Protein AF-A0A6P6D1L1-F1 (afdb_monomer_lite)

Sequence (162 aa):
MAQARCTCLLGTLWPMRNGVGRSWHRGCKSSNLQGIVVVEKTQISEQYFPAIQKFTVLDLGMVLLPVANQMEASCLIIQLVQEQIKEPRKNPFLGRKQTLISEPALLRTVQQIPGVGKVKAPLLLQKFPSIQQLSNASIQELEQVVGQAVAQQIYVFFTQSR

Organism: Pteropus vampyrus (NCBI:txid132908)

Radius of gyration: 27.94 Å; chains: 1; bounding box: 59×31×65 Å

Structure (mmCIF, N/CA/C/O backbone):
data_AF-A0A6P6D1L1-F1
#
_entry.id   AF-A0A6P6D1L1-F1
#
loop_
_atom_site.group_PDB
_atom_site.id
_atom_site.type_symbol
_atom_site.label_atom_id
_atom_site.label_alt_id
_atom_site.label_comp_id
_atom_site.label_asym_id
_atom_site.label_entity_id
_atom_site.label_seq_id
_atom_site.pdbx_PDB_ins_code
_atom_site.Cartn_x
_atom_site.Cartn_y
_atom_site.Cartn_z
_atom_site.occupancy
_atom_site.B_iso_or_equiv
_atom_site.auth_seq_id
_atom_site.auth_comp_id
_atom_site.auth_asym_id
_atom_site.auth_atom_id
_atom_site.pdbx_PDB_model_num
ATOM 1 N N . MET A 1 1 ? 22.203 -19.270 7.625 1.00 32.44 1 MET A N 1
ATOM 2 C CA . MET A 1 1 ? 23.222 -19.040 6.581 1.00 32.44 1 MET A CA 1
ATOM 3 C C . MET A 1 1 ? 22.604 -19.344 5.225 1.00 32.44 1 MET A C 1
ATOM 5 O O . MET A 1 1 ? 22.381 -20.504 4.925 1.00 32.44 1 MET A O 1
ATOM 9 N N . ALA A 1 2 ? 22.270 -18.314 4.449 1.00 24.97 2 ALA A N 1
ATOM 10 C CA . ALA A 1 2 ? 21.979 -18.419 3.019 1.00 24.97 2 ALA A CA 1
ATOM 11 C C . ALA A 1 2 ? 22.258 -17.035 2.423 1.00 24.97 2 ALA A C 1
ATOM 13 O O . ALA A 1 2 ? 21.434 -16.128 2.493 1.00 24.97 2 ALA A O 1
ATOM 14 N N . GLN A 1 3 ? 23.492 -16.840 1.971 1.00 28.80 3 GLN A N 1
ATOM 15 C CA . GLN A 1 3 ? 23.946 -15.595 1.368 1.00 28.80 3 GLN A CA 1
ATOM 16 C C . GLN A 1 3 ? 23.396 -15.572 -0.059 1.00 28.80 3 GLN A C 1
ATOM 18 O O . GLN A 1 3 ? 23.907 -16.272 -0.933 1.00 28.80 3 GLN A O 1
ATOM 23 N N . ALA A 1 4 ? 22.288 -14.854 -0.261 1.00 31.75 4 ALA A N 1
ATOM 24 C CA . ALA A 1 4 ? 21.687 -14.668 -1.575 1.00 31.75 4 ALA A CA 1
ATOM 25 C C . ALA A 1 4 ? 22.739 -14.040 -2.500 1.00 31.75 4 ALA A C 1
ATOM 27 O O . ALA A 1 4 ? 23.190 -12.912 -2.287 1.00 31.75 4 ALA A O 1
ATOM 28 N N . ARG A 1 5 ? 23.196 -14.818 -3.484 1.00 34.22 5 ARG A N 1
ATOM 29 C CA . ARG A 1 5 ? 24.130 -14.353 -4.506 1.00 34.22 5 ARG A CA 1
ATOM 30 C C . ARG A 1 5 ? 23.340 -13.468 -5.468 1.00 34.22 5 ARG A C 1
ATOM 32 O O . ARG A 1 5 ? 22.653 -13.974 -6.347 1.00 34.22 5 ARG A O 1
ATOM 39 N N . CYS A 1 6 ? 23.408 -12.156 -5.271 1.00 38.72 6 CYS A N 1
ATOM 40 C CA . CYS A 1 6 ? 22.919 -11.191 -6.251 1.00 38.72 6 CYS A CA 1
ATOM 41 C C . CYS A 1 6 ? 23.884 -11.204 -7.439 1.00 38.72 6 CYS A C 1
ATOM 43 O O . CYS A 1 6 ? 25.048 -10.830 -7.306 1.00 38.72 6 CYS A O 1
ATOM 45 N N . THR A 1 7 ? 23.426 -11.685 -8.590 1.00 43.03 7 THR A N 1
ATOM 46 C CA . THR A 1 7 ? 24.171 -11.569 -9.846 1.00 43.03 7 THR A CA 1
ATOM 47 C C . THR A 1 7 ? 23.638 -10.347 -10.582 1.00 43.03 7 THR A C 1
ATOM 49 O O . THR A 1 7 ? 22.524 -10.366 -11.102 1.00 43.03 7 THR A O 1
ATOM 52 N N . CYS A 1 8 ? 24.421 -9.268 -10.595 1.00 43.53 8 CYS A N 1
ATOM 53 C CA . CYS A 1 8 ? 24.143 -8.090 -11.410 1.00 43.53 8 CYS A CA 1
ATOM 54 C C . CYS A 1 8 ? 24.470 -8.426 -12.868 1.00 43.53 8 CYS A C 1
ATOM 56 O O . CYS A 1 8 ? 25.628 -8.693 -13.194 1.00 43.53 8 CYS A O 1
ATOM 58 N N . LEU A 1 9 ? 23.469 -8.425 -13.747 1.00 52.28 9 LEU A N 1
ATOM 59 C CA . LEU A 1 9 ? 23.703 -8.530 -15.185 1.00 52.28 9 LEU A CA 1
ATOM 60 C C . LEU A 1 9 ? 23.718 -7.112 -15.757 1.00 52.28 9 LEU A C 1
ATOM 62 O O . LEU A 1 9 ? 22.676 -6.467 -15.877 1.00 52.28 9 LEU A O 1
ATOM 66 N N . LEU A 1 10 ? 24.917 -6.623 -16.088 1.00 44.03 10 LEU A N 1
ATOM 67 C CA . LEU A 1 10 ? 25.086 -5.392 -16.856 1.00 44.03 10 LEU A CA 1
ATOM 68 C C . LEU A 1 10 ? 24.649 -5.672 -18.299 1.00 44.03 10 LEU A C 1
ATOM 70 O O . LEU A 1 10 ? 25.363 -6.327 -19.059 1.00 44.03 10 LEU A O 1
ATOM 74 N N . GLY A 1 11 ? 23.454 -5.219 -18.669 1.00 43.34 11 GLY A N 1
ATOM 75 C CA . GLY A 1 11 ? 22.981 -5.268 -20.044 1.00 43.34 11 GLY A CA 1
ATOM 76 C C . GLY A 1 11 ? 23.246 -3.935 -20.725 1.00 43.34 11 GLY A C 1
ATOM 77 O O . GLY A 1 11 ? 22.418 -3.032 -20.634 1.00 43.34 11 GLY A O 1
ATOM 78 N N . THR A 1 12 ? 24.361 -3.798 -21.446 1.00 37.69 12 THR A N 1
ATOM 79 C CA . THR A 1 12 ? 24.417 -2.778 -22.501 1.00 37.69 12 THR A CA 1
ATOM 80 C C . THR A 1 12 ? 23.341 -3.115 -23.532 1.00 37.69 12 THR A C 1
ATOM 82 O O . THR A 1 12 ? 23.049 -4.286 -23.793 1.00 37.69 12 THR A O 1
ATOM 85 N N . LEU A 1 13 ? 22.689 -2.086 -24.064 1.00 42.34 13 LEU A N 1
ATOM 86 C CA . LEU A 1 13 ? 21.489 -2.143 -24.899 1.00 42.34 13 LEU A CA 1
ATOM 87 C C . LEU A 1 13 ? 21.739 -2.761 -26.297 1.00 42.34 13 LEU A C 1
ATOM 89 O O . LEU A 1 13 ? 21.466 -2.140 -27.319 1.00 42.34 13 LEU A O 1
ATOM 93 N N . TRP A 1 14 ? 22.260 -3.987 -26.365 1.00 35.88 14 TRP A N 1
ATOM 94 C CA . TRP A 1 14 ? 22.515 -4.716 -27.610 1.00 35.88 14 TRP A CA 1
ATOM 95 C C . TRP A 1 14 ? 21.792 -6.073 -27.803 1.00 35.88 14 TRP A C 1
ATOM 97 O O . TRP A 1 14 ? 21.914 -6.639 -28.889 1.00 35.88 14 TRP A O 1
ATOM 107 N N . PRO A 1 15 ? 20.990 -6.659 -26.886 1.00 42.88 15 PRO A N 1
ATOM 108 C CA . PRO A 1 15 ? 20.537 -8.034 -27.120 1.00 42.88 15 PRO A CA 1
ATOM 109 C C . PRO A 1 15 ? 19.252 -8.171 -27.954 1.00 42.88 15 PRO A C 1
ATOM 111 O O . PRO A 1 15 ? 18.927 -9.289 -28.352 1.00 42.88 15 PRO A O 1
ATOM 114 N N . MET A 1 16 ? 18.512 -7.093 -28.252 1.00 41.50 16 MET A N 1
ATOM 115 C CA . MET A 1 16 ? 17.212 -7.225 -28.936 1.00 41.50 16 MET A CA 1
ATOM 116 C C . MET A 1 16 ? 17.270 -7.284 -30.464 1.00 41.50 16 MET A C 1
ATOM 118 O O . MET A 1 16 ? 16.237 -7.520 -31.084 1.00 41.50 16 MET A O 1
ATOM 122 N N . ARG A 1 17 ? 18.447 -7.142 -31.091 1.00 39.75 17 ARG A N 1
ATOM 123 C CA . ARG A 1 17 ? 18.530 -7.232 -32.557 1.00 39.75 17 ARG A CA 1
ATOM 124 C C . ARG A 1 17 ? 18.728 -8.641 -33.103 1.00 39.75 17 ARG A C 1
ATOM 126 O O . ARG A 1 17 ? 18.339 -8.839 -34.237 1.00 39.75 17 ARG A O 1
ATOM 133 N N . ASN A 1 18 ? 19.250 -9.612 -32.340 1.00 37.19 18 ASN A N 1
ATOM 134 C CA . ASN A 1 18 ? 19.444 -10.992 -32.819 1.00 37.19 18 ASN A CA 1
ATOM 135 C C . ASN A 1 18 ? 19.507 -12.023 -31.665 1.00 37.19 18 ASN A C 1
ATOM 137 O O . ASN A 1 18 ? 20.532 -12.165 -31.011 1.00 37.19 18 ASN A O 1
ATOM 141 N N . GLY A 1 19 ? 18.439 -12.797 -31.432 1.00 43.16 19 GLY A N 1
ATOM 142 C CA . GLY A 1 19 ? 18.536 -14.171 -30.896 1.00 43.16 19 GLY A CA 1
ATOM 143 C C . GLY A 1 19 ? 18.956 -14.430 -29.431 1.00 43.16 19 GLY A C 1
ATOM 144 O O . GLY A 1 19 ? 19.147 -15.598 -29.084 1.00 43.16 19 GLY A O 1
ATOM 145 N N . VAL A 1 20 ? 19.069 -13.430 -28.544 1.00 45.19 20 VAL A N 1
ATOM 146 C CA . VAL A 1 20 ? 19.593 -13.618 -27.161 1.00 45.19 20 VAL A CA 1
ATOM 147 C C . VAL A 1 20 ? 18.515 -13.905 -26.097 1.00 45.19 20 VAL A C 1
ATOM 149 O O . VAL A 1 20 ? 18.845 -14.126 -24.934 1.00 45.19 20 VAL A O 1
ATOM 152 N N . GLY A 1 21 ? 17.228 -14.021 -26.449 1.00 45.97 21 GLY A N 1
ATOM 153 C CA . GLY A 1 21 ? 16.165 -14.358 -25.477 1.00 45.97 21 GLY A CA 1
ATOM 154 C C . GLY A 1 21 ? 16.419 -15.657 -24.686 1.00 45.97 21 GLY A C 1
ATOM 155 O O . GLY A 1 21 ? 16.018 -15.790 -23.535 1.00 45.97 21 GLY A O 1
ATOM 156 N N . ARG A 1 22 ? 17.186 -16.600 -25.254 1.00 46.09 22 ARG A N 1
ATOM 157 C CA . ARG A 1 22 ? 17.511 -17.901 -24.636 1.00 46.09 22 ARG A CA 1
ATOM 158 C C . ARG A 1 22 ? 18.620 -17.868 -23.573 1.00 46.09 22 ARG A C 1
ATOM 160 O O . ARG A 1 22 ? 18.771 -18.856 -22.853 1.00 46.09 22 ARG A O 1
ATOM 167 N N . SER A 1 23 ? 19.408 -16.794 -23.480 1.00 48.41 23 SER A N 1
ATOM 168 C CA . SER A 1 23 ? 20.488 -16.681 -22.481 1.00 48.41 23 SER A CA 1
ATOM 169 C C . SER A 1 23 ? 19.937 -16.280 -21.104 1.00 48.41 23 SER A C 1
ATOM 171 O O . SER A 1 23 ? 20.231 -16.919 -20.095 1.00 48.41 23 SER A O 1
ATOM 173 N N . TRP A 1 24 ? 19.016 -15.311 -21.083 1.00 47.78 24 TRP A N 1
ATOM 174 C CA . TRP A 1 24 ? 18.400 -14.769 -19.866 1.00 47.78 24 TRP A CA 1
ATOM 175 C C . TRP A 1 24 ? 17.509 -15.790 -19.147 1.00 47.78 24 TRP A C 1
ATOM 177 O O . TRP A 1 24 ? 17.625 -15.970 -17.937 1.00 47.78 24 TRP A O 1
ATOM 187 N N . HIS A 1 25 ? 16.717 -16.570 -19.893 1.00 47.81 25 HIS A N 1
ATOM 188 C CA . HIS A 1 25 ? 15.904 -17.646 -19.312 1.00 47.81 25 HIS A CA 1
ATOM 189 C C . HIS A 1 25 ? 16.723 -18.735 -18.599 1.00 47.81 25 HIS A C 1
ATOM 191 O O . HIS A 1 25 ? 16.177 -19.432 -17.745 1.00 47.81 25 HIS A O 1
ATOM 197 N N . ARG A 1 26 ? 18.010 -18.910 -18.935 1.00 46.81 26 ARG A N 1
ATOM 198 C CA . ARG A 1 26 ? 18.870 -19.925 -18.306 1.00 46.81 26 ARG A CA 1
ATOM 199 C C . ARG A 1 26 ? 19.483 -19.450 -16.989 1.00 46.81 26 ARG A C 1
ATOM 201 O O . ARG A 1 26 ? 19.559 -20.246 -16.062 1.00 46.81 26 ARG A O 1
ATOM 208 N N . GLY A 1 27 ? 19.857 -18.173 -16.882 1.00 48.81 27 GLY A N 1
ATOM 209 C CA . GLY A 1 27 ? 20.382 -17.594 -15.637 1.00 48.81 27 GLY A CA 1
ATOM 210 C C . GLY A 1 27 ? 19.311 -17.397 -14.558 1.00 48.81 27 GLY A C 1
ATOM 211 O O . GLY A 1 27 ? 19.560 -17.662 -13.385 1.00 48.81 27 GLY A O 1
ATOM 212 N N . CYS A 1 28 ? 18.095 -17.010 -14.958 1.00 46.25 28 CYS A N 1
ATOM 213 C CA . CYS A 1 28 ? 16.991 -16.699 -14.039 1.00 46.25 28 CYS A CA 1
ATOM 214 C C . CYS A 1 28 ? 16.249 -17.927 -13.486 1.00 46.25 28 CYS A C 1
ATOM 216 O O . CYS A 1 28 ? 15.497 -17.801 -12.528 1.00 46.25 28 CYS A O 1
ATOM 218 N N . LYS A 1 29 ? 16.439 -19.119 -14.071 1.00 45.81 29 LYS A N 1
ATOM 219 C CA . LYS A 1 29 ? 15.797 -20.371 -13.618 1.00 45.81 29 LYS A CA 1
ATOM 220 C C . LYS A 1 29 ? 16.556 -21.103 -12.508 1.00 45.81 29 LYS A C 1
ATOM 222 O O . LYS A 1 29 ? 16.187 -22.220 -12.155 1.00 45.81 29 LYS A O 1
ATOM 227 N N . SER A 1 30 ? 17.598 -20.502 -11.940 1.00 50.41 30 SER A N 1
ATOM 228 C CA . SER A 1 30 ? 18.117 -20.974 -10.659 1.00 50.41 30 SER A CA 1
ATOM 229 C C . SER A 1 30 ? 17.222 -20.401 -9.566 1.00 50.41 30 SER A C 1
ATOM 231 O O . SER A 1 30 ? 17.175 -19.186 -9.393 1.00 50.41 30 SER A O 1
ATOM 233 N N . SER A 1 31 ? 16.502 -21.257 -8.838 1.00 48.97 31 SER A N 1
ATOM 234 C CA . SER A 1 31 ? 15.448 -20.890 -7.872 1.00 48.97 31 SER A CA 1
ATOM 235 C C . SER A 1 31 ? 15.885 -19.956 -6.731 1.00 48.97 31 SER A C 1
ATOM 237 O O . SER A 1 31 ? 15.052 -19.544 -5.933 1.00 48.97 31 SER A O 1
ATOM 239 N N . ASN A 1 32 ? 17.177 -19.625 -6.648 1.00 54.25 32 ASN A N 1
ATOM 240 C CA . ASN A 1 32 ? 17.785 -18.825 -5.587 1.00 54.25 32 ASN A CA 1
ATOM 241 C C . ASN A 1 32 ? 18.534 -17.574 -6.095 1.00 54.25 32 ASN A C 1
ATOM 243 O O . ASN A 1 32 ? 19.207 -16.921 -5.297 1.00 54.25 32 ASN A O 1
ATOM 247 N N . LEU A 1 33 ? 18.477 -17.241 -7.392 1.00 55.38 33 LEU A N 1
ATOM 248 C CA . LEU A 1 33 ? 19.146 -16.054 -7.942 1.00 55.38 33 LEU A CA 1
ATOM 249 C C . LEU A 1 33 ? 18.139 -14.920 -8.162 1.00 55.38 33 LEU A C 1
ATOM 251 O O . LEU A 1 33 ? 17.302 -14.985 -9.057 1.00 55.38 33 LEU A O 1
ATOM 255 N N . GLN A 1 34 ? 18.249 -13.855 -7.364 1.00 65.94 34 GLN A N 1
ATOM 256 C CA . GLN A 1 34 ? 17.569 -12.586 -7.632 1.00 65.94 34 GLN A CA 1
ATOM 257 C C . GLN A 1 34 ? 18.442 -11.759 -8.580 1.00 65.94 34 GLN A C 1
ATOM 259 O O . GLN A 1 34 ? 19.503 -11.262 -8.195 1.00 65.94 34 GLN A O 1
ATOM 264 N N . GLY A 1 35 ? 18.025 -11.672 -9.844 1.00 76.56 35 GLY A N 1
ATOM 265 C CA . GLY A 1 35 ? 18.691 -10.866 -10.863 1.00 76.56 35 GLY A CA 1
ATOM 266 C C . GLY A 1 35 ? 18.222 -9.413 -10.822 1.00 76.56 35 GLY A C 1
ATOM 267 O O . GLY A 1 35 ? 17.020 -9.145 -10.803 1.00 76.56 35 GLY A O 1
ATOM 268 N N . ILE A 1 36 ? 19.176 -8.481 -10.838 1.00 85.25 36 ILE A N 1
ATOM 269 C CA . ILE A 1 36 ? 18.923 -7.053 -11.062 1.00 85.25 36 ILE A CA 1
ATOM 270 C C . ILE A 1 36 ? 19.467 -6.709 -12.447 1.00 85.25 36 ILE A C 1
ATOM 272 O O . ILE A 1 36 ? 20.637 -6.972 -12.743 1.00 85.25 36 ILE A O 1
ATOM 276 N N . VAL A 1 37 ? 18.612 -6.137 -13.290 1.00 86.19 37 VAL A N 1
ATOM 277 C CA . VAL A 1 37 ? 18.939 -5.705 -14.649 1.00 86.19 37 VAL A CA 1
ATOM 278 C C . VAL A 1 37 ? 19.111 -4.191 -14.647 1.00 86.19 37 VAL A C 1
ATOM 280 O O . VAL A 1 37 ? 18.191 -3.463 -14.285 1.00 86.19 37 VAL A O 1
ATOM 283 N N . VAL A 1 38 ? 20.281 -3.712 -15.065 1.00 88.62 38 VAL A N 1
ATOM 284 C CA . VAL A 1 38 ? 20.559 -2.277 -15.232 1.00 88.62 38 VAL A CA 1
ATOM 285 C C . VAL A 1 38 ? 20.596 -1.968 -16.726 1.00 88.62 38 VAL A C 1
ATOM 287 O O . VAL A 1 38 ? 21.318 -2.645 -17.460 1.00 88.62 38 VAL A O 1
ATOM 290 N N . VAL A 1 39 ? 19.809 -0.986 -17.178 1.00 88.12 39 VAL A N 1
ATOM 291 C CA . VAL A 1 39 ? 19.677 -0.631 -18.603 1.00 88.12 39 VAL A CA 1
ATOM 292 C C . VAL A 1 39 ? 19.874 0.860 -18.811 1.00 88.12 39 VAL A C 1
ATOM 294 O O . VAL A 1 39 ? 19.276 1.677 -18.117 1.00 88.12 39 VAL A O 1
ATOM 297 N N . GLU A 1 40 ? 20.662 1.212 -19.823 1.00 86.69 40 GLU A N 1
ATOM 298 C CA . GLU A 1 40 ? 20.858 2.602 -20.214 1.00 86.69 40 GLU A CA 1
ATOM 299 C C . GLU A 1 40 ? 19.634 3.149 -20.974 1.00 86.69 40 GLU A C 1
ATOM 301 O O . GLU A 1 40 ? 19.312 2.711 -22.087 1.00 86.69 40 GLU A O 1
ATOM 306 N N . LYS A 1 41 ? 18.935 4.107 -20.360 1.00 87.69 41 LYS A N 1
ATOM 307 C CA . LYS A 1 41 ? 17.788 4.823 -20.915 1.00 87.69 41 LYS A CA 1
ATOM 308 C C . LYS A 1 41 ? 18.233 6.209 -21.396 1.00 87.69 41 LYS A C 1
ATOM 310 O O . LYS A 1 41 ? 18.252 7.170 -20.634 1.00 87.69 41 LYS A O 1
ATOM 315 N N . THR A 1 42 ? 18.552 6.301 -22.681 1.00 85.62 42 THR A N 1
ATOM 316 C CA . THR A 1 42 ? 18.839 7.547 -23.402 1.00 85.62 42 THR A CA 1
ATOM 317 C C . THR A 1 42 ? 17.649 7.928 -24.282 1.00 85.62 42 THR A C 1
ATOM 319 O O . THR A 1 42 ? 16.740 7.123 -24.492 1.00 85.62 42 THR A O 1
ATOM 322 N N . GLN A 1 43 ? 17.667 9.131 -24.864 1.00 85.50 43 GLN A N 1
ATOM 323 C CA . GLN A 1 43 ? 16.628 9.580 -25.807 1.00 85.50 43 GLN A CA 1
ATOM 324 C C . GLN A 1 43 ? 16.418 8.598 -26.977 1.00 85.50 43 GLN A C 1
ATOM 326 O O . GLN A 1 43 ? 15.311 8.453 -27.485 1.00 85.50 43 GLN A O 1
ATOM 331 N N . ILE A 1 44 ? 17.472 7.883 -27.387 1.00 81.12 44 ILE A N 1
ATOM 332 C CA . ILE A 1 44 ? 17.419 6.916 -28.492 1.00 81.12 44 ILE A CA 1
ATOM 333 C C . ILE A 1 44 ? 16.815 5.580 -28.032 1.00 81.12 44 ILE A C 1
ATOM 335 O O . ILE A 1 44 ? 16.055 4.950 -28.777 1.00 81.12 44 ILE A O 1
ATOM 339 N N . SER A 1 45 ? 17.147 5.131 -26.816 1.00 80.44 45 SER A N 1
ATOM 340 C CA . SER A 1 45 ? 16.704 3.839 -26.279 1.00 80.44 45 SER A CA 1
ATOM 341 C C . SER A 1 45 ? 15.343 3.882 -25.583 1.00 80.44 45 SER A C 1
ATOM 343 O O . SER A 1 45 ? 14.743 2.833 -25.343 1.00 80.44 45 SER A O 1
ATOM 345 N N . GLU A 1 46 ? 14.813 5.078 -25.323 1.00 84.62 46 GLU A N 1
ATOM 346 C CA . GLU A 1 46 ? 13.532 5.296 -24.653 1.00 84.62 46 GLU A CA 1
ATOM 347 C C . GLU A 1 46 ? 12.361 4.580 -25.337 1.00 84.62 46 GLU A C 1
ATOM 349 O O . GLU A 1 46 ? 11.540 3.970 -24.655 1.00 84.62 46 GLU A O 1
ATOM 354 N N . GLN A 1 47 ? 12.331 4.551 -26.671 1.00 85.44 47 GLN A N 1
ATOM 355 C CA . GLN A 1 47 ? 11.275 3.878 -27.440 1.00 85.44 47 GLN A CA 1
ATOM 356 C C . GLN A 1 47 ? 11.183 2.361 -27.174 1.00 85.44 47 GLN A C 1
ATOM 358 O O . GLN A 1 47 ? 10.110 1.773 -27.288 1.00 85.44 47 GLN A O 1
ATOM 363 N N . TYR A 1 48 ? 12.293 1.718 -26.794 1.00 86.31 48 TYR A N 1
ATOM 364 C CA . TYR A 1 48 ? 12.348 0.276 -26.527 1.00 86.31 48 TYR A CA 1
ATOM 365 C C . TYR A 1 48 ? 12.135 -0.056 -25.046 1.00 86.31 48 TYR A C 1
ATOM 367 O O . TYR A 1 48 ? 11.868 -1.208 -24.695 1.00 86.31 48 TYR A O 1
ATOM 375 N N . PHE A 1 49 ? 12.229 0.945 -24.168 1.00 87.62 49 PHE A N 1
ATOM 376 C CA . PHE A 1 49 ? 12.168 0.756 -22.724 1.00 87.62 49 PHE A CA 1
ATOM 377 C C . PHE A 1 49 ? 10.848 0.129 -22.238 1.00 87.62 49 PHE A C 1
ATOM 379 O O . PHE A 1 49 ? 10.924 -0.804 -21.438 1.00 87.62 49 PHE A O 1
ATOM 386 N N . PRO A 1 50 ? 9.650 0.510 -22.736 1.00 91.31 50 PRO A N 1
ATOM 387 C CA . PRO A 1 50 ? 8.398 -0.112 -22.296 1.00 91.31 50 PRO A CA 1
ATOM 388 C C . PRO A 1 50 ? 8.337 -1.620 -22.567 1.00 91.31 50 PRO A C 1
ATOM 390 O O . PRO A 1 50 ? 7.875 -2.385 -21.719 1.00 91.31 50 PRO A O 1
ATOM 393 N N . ALA A 1 51 ? 8.843 -2.066 -23.722 1.00 88.81 51 ALA A N 1
ATOM 394 C CA . ALA A 1 51 ? 8.886 -3.484 -24.075 1.00 88.81 51 ALA A CA 1
ATOM 395 C C . ALA A 1 51 ? 9.841 -4.260 -23.153 1.00 88.81 51 ALA A C 1
ATOM 397 O O . ALA A 1 51 ? 9.500 -5.338 -22.664 1.00 88.81 51 ALA A O 1
ATOM 398 N N . ILE A 1 52 ? 11.008 -3.679 -22.858 1.00 85.56 52 ILE A N 1
ATOM 399 C CA . ILE A 1 52 ? 11.999 -4.255 -21.941 1.00 85.56 52 ILE A CA 1
ATOM 400 C C . ILE A 1 52 ? 11.465 -4.294 -20.505 1.00 85.56 52 ILE A C 1
ATOM 402 O O . ILE A 1 52 ? 11.658 -5.294 -19.816 1.00 85.56 52 ILE A O 1
ATOM 406 N N . GLN A 1 53 ? 10.766 -3.251 -20.053 1.00 90.62 53 GLN A N 1
ATOM 407 C CA . GLN A 1 53 ? 10.156 -3.199 -18.725 1.00 90.62 53 GLN A CA 1
ATOM 408 C C . GLN A 1 53 ? 9.066 -4.253 -18.570 1.00 90.62 53 GLN A C 1
ATOM 410 O O . GLN A 1 53 ? 9.073 -4.978 -17.577 1.00 90.62 53 GLN A O 1
ATOM 415 N N . LYS A 1 54 ? 8.167 -4.379 -19.554 1.00 90.19 54 LYS A N 1
ATOM 416 C CA . LYS A 1 54 ? 7.137 -5.423 -19.553 1.00 90.19 54 LYS A CA 1
ATOM 417 C C . LYS A 1 54 ? 7.779 -6.804 -19.432 1.00 90.19 54 LYS A C 1
ATOM 419 O O . LYS A 1 54 ? 7.450 -7.549 -18.516 1.00 90.19 54 LYS A O 1
ATOM 424 N N . PHE A 1 55 ? 8.754 -7.093 -20.286 1.00 86.12 55 PHE A N 1
ATOM 425 C CA . PHE A 1 55 ? 9.427 -8.385 -20.278 1.00 86.12 55 PHE A CA 1
ATOM 426 C C . PHE A 1 55 ? 10.188 -8.654 -18.969 1.00 86.12 55 PHE A C 1
ATOM 428 O O . PHE A 1 55 ? 10.076 -9.721 -18.378 1.00 86.12 55 PHE A O 1
ATOM 435 N N . THR A 1 56 ? 10.948 -7.681 -18.469 1.00 84.50 56 THR A N 1
ATOM 436 C CA . THR A 1 56 ? 11.831 -7.883 -17.308 1.00 84.50 56 THR A CA 1
ATOM 437 C C . THR A 1 56 ? 11.060 -7.918 -15.991 1.00 84.50 56 THR A C 1
ATOM 439 O O . THR A 1 56 ? 11.305 -8.786 -15.155 1.00 84.50 56 THR A O 1
ATOM 442 N N . VAL A 1 57 ? 10.133 -6.978 -15.799 1.00 89.19 57 VAL A N 1
ATOM 443 C CA . VAL A 1 57 ? 9.428 -6.798 -14.524 1.00 89.19 57 VAL A CA 1
ATOM 444 C C . VAL A 1 57 ? 8.186 -7.676 -14.454 1.00 89.19 57 VAL A C 1
ATOM 446 O O . VAL A 1 57 ? 7.957 -8.307 -13.428 1.00 89.19 57 VAL A O 1
ATOM 449 N N . LEU A 1 58 ? 7.391 -7.738 -15.528 1.00 88.12 58 LEU A N 1
ATOM 450 C CA . LEU A 1 58 ? 6.121 -8.471 -15.518 1.00 88.12 58 LEU A CA 1
ATOM 451 C C . LEU A 1 58 ? 6.302 -9.934 -15.931 1.00 88.12 58 LEU A C 1
ATOM 453 O O . LEU A 1 58 ? 5.818 -10.811 -1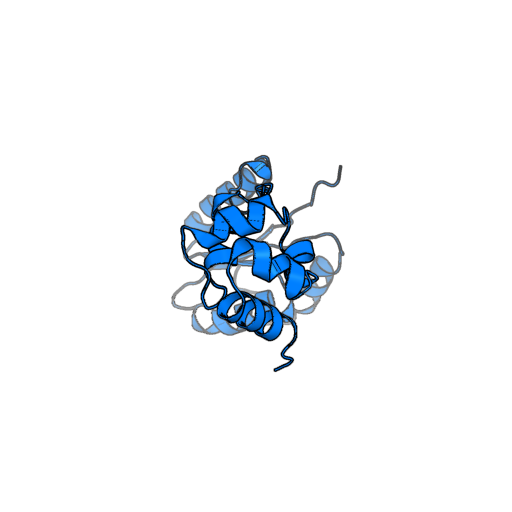5.222 1.00 88.12 58 LEU A O 1
ATOM 457 N N . ASP A 1 59 ? 7.022 -10.209 -17.024 1.00 85.25 59 ASP A N 1
ATOM 458 C CA . ASP A 1 59 ? 7.141 -11.587 -17.530 1.00 85.25 59 ASP A CA 1
ATOM 459 C C . ASP A 1 59 ? 8.209 -12.404 -16.771 1.00 85.25 59 ASP A C 1
ATOM 461 O O . ASP A 1 59 ? 8.033 -13.604 -16.556 1.00 85.25 59 ASP A O 1
ATOM 465 N N . LEU A 1 60 ? 9.316 -11.775 -16.349 1.00 82.94 60 LEU A N 1
ATOM 466 C CA . LEU A 1 60 ? 10.410 -12.440 -15.620 1.00 82.94 60 LEU A CA 1
ATOM 467 C C . LEU A 1 60 ? 10.402 -12.204 -14.100 1.00 82.94 60 LEU A C 1
ATOM 469 O O . LEU A 1 60 ? 11.119 -12.909 -13.390 1.00 82.94 60 LEU A O 1
ATOM 473 N N . GLY A 1 61 ? 9.636 -11.232 -13.591 1.00 82.50 61 GLY A N 1
ATOM 474 C CA . GLY A 1 61 ? 9.583 -10.919 -12.156 1.00 82.50 61 GLY A CA 1
ATOM 475 C C . GLY A 1 61 ? 10.899 -10.387 -11.573 1.00 82.50 61 GLY A C 1
ATOM 476 O O . GLY A 1 61 ? 11.143 -10.525 -10.375 1.00 82.50 61 GLY A O 1
ATOM 477 N N . MET A 1 62 ? 11.775 -9.822 -12.409 1.00 86.19 62 MET A N 1
ATOM 478 C CA . MET A 1 62 ? 13.065 -9.267 -11.996 1.00 86.19 62 MET A CA 1
ATOM 479 C C . MET A 1 62 ? 13.004 -7.755 -11.780 1.00 86.19 62 MET A C 1
ATOM 481 O O . MET A 1 62 ? 12.093 -7.067 -12.241 1.00 86.19 62 MET A O 1
ATOM 485 N N . VAL A 1 63 ? 14.026 -7.218 -11.112 1.00 87.25 63 VAL A N 1
ATOM 486 C CA . VAL A 1 63 ? 14.177 -5.773 -10.916 1.00 87.25 63 VAL A CA 1
ATOM 487 C C . VAL A 1 63 ? 14.862 -5.159 -12.137 1.00 87.25 63 VAL A C 1
ATOM 489 O O . VAL A 1 63 ? 15.928 -5.621 -12.542 1.00 87.25 63 VAL A O 1
ATOM 492 N N . LEU A 1 64 ? 14.271 -4.100 -12.695 1.00 89.75 64 LEU A N 1
ATOM 493 C CA . LEU A 1 64 ? 14.841 -3.301 -13.781 1.00 89.75 64 LEU A CA 1
ATOM 494 C C . LEU A 1 64 ? 15.160 -1.890 -13.274 1.00 89.75 64 LEU A C 1
ATOM 496 O O . LEU A 1 64 ? 14.265 -1.200 -12.789 1.00 89.75 64 LEU A O 1
ATOM 500 N N . LEU A 1 65 ? 16.411 -1.454 -13.418 1.00 92.75 65 LEU A N 1
ATOM 501 C CA . LEU A 1 65 ? 16.877 -0.126 -13.021 1.00 92.75 65 LEU A CA 1
ATOM 502 C C . LEU A 1 65 ? 17.359 0.653 -14.259 1.00 92.75 65 LEU A C 1
ATOM 504 O O . LEU A 1 65 ? 18.388 0.289 -14.840 1.00 92.75 65 LEU A O 1
ATOM 508 N N . PRO A 1 66 ? 16.628 1.692 -14.702 1.00 92.56 66 PRO A N 1
ATOM 509 C CA . PRO A 1 66 ? 17.090 2.567 -15.772 1.00 92.56 66 PRO A CA 1
ATOM 510 C C . PRO A 1 66 ? 18.191 3.510 -15.274 1.00 92.56 66 PRO A C 1
ATOM 512 O O . PRO A 1 66 ? 18.100 4.032 -14.168 1.00 92.56 66 PRO A O 1
ATOM 515 N N . VAL A 1 67 ? 19.195 3.758 -16.113 1.00 91.75 67 VAL A N 1
ATOM 516 C CA . VAL A 1 67 ? 20.276 4.733 -15.877 1.00 91.75 67 VAL A CA 1
ATOM 517 C C . VAL A 1 67 ? 20.479 5.589 -17.122 1.00 91.75 67 VAL A C 1
ATOM 519 O O . VAL A 1 67 ? 20.361 5.087 -18.233 1.00 91.75 67 VAL A O 1
ATOM 522 N N . ALA A 1 68 ? 20.779 6.873 -16.982 1.00 89.06 68 ALA A N 1
ATOM 523 C CA . ALA A 1 68 ? 20.997 7.771 -18.113 1.00 89.06 68 ALA A CA 1
ATOM 524 C C . ALA A 1 68 ? 22.390 7.608 -18.738 1.00 89.06 68 ALA A C 1
ATOM 526 O O . ALA A 1 68 ? 22.579 7.932 -19.907 1.00 89.06 68 ALA A O 1
ATOM 527 N N . ASN A 1 69 ? 23.372 7.156 -17.953 1.00 86.81 69 ASN A N 1
ATOM 528 C CA . ASN A 1 69 ? 24.756 6.971 -18.380 1.00 86.81 69 ASN A CA 1
ATOM 529 C C . ASN A 1 69 ? 25.515 6.012 -17.441 1.00 86.81 69 ASN A C 1
ATOM 531 O O . ASN A 1 69 ? 25.023 5.592 -16.391 1.00 86.81 69 ASN A O 1
ATOM 535 N N . GLN A 1 70 ? 26.757 5.692 -17.807 1.00 88.62 70 GLN A N 1
ATOM 536 C CA . GLN A 1 70 ? 27.615 4.779 -17.044 1.00 88.62 70 GLN A CA 1
ATOM 537 C C . GLN A 1 70 ? 28.047 5.325 -15.673 1.00 88.62 70 GLN A C 1
ATOM 539 O O . GLN A 1 70 ? 28.299 4.538 -14.762 1.00 88.62 70 GLN A O 1
ATOM 544 N N . MET A 1 71 ? 28.122 6.649 -15.502 1.00 91.50 71 MET A N 1
ATOM 545 C CA . MET A 1 71 ? 28.456 7.257 -14.207 1.00 91.50 71 MET A CA 1
ATOM 546 C C . MET A 1 71 ? 27.323 7.063 -13.199 1.00 91.50 71 MET A C 1
ATOM 548 O O . MET A 1 71 ? 27.564 6.720 -12.047 1.00 91.50 71 MET A O 1
ATOM 552 N N . GLU A 1 72 ? 26.076 7.213 -13.634 1.00 91.25 72 GLU A N 1
ATOM 553 C CA . GLU A 1 72 ? 24.918 6.887 -12.807 1.00 91.25 72 GLU A CA 1
ATOM 554 C C . GLU A 1 72 ? 24.873 5.388 -12.492 1.00 91.25 72 GLU A C 1
ATOM 556 O O . GLU A 1 72 ? 24.646 5.004 -11.345 1.00 91.25 72 GLU A O 1
ATOM 561 N N . ALA A 1 73 ? 25.184 4.539 -13.479 1.00 89.75 73 ALA A N 1
ATOM 562 C CA . ALA A 1 73 ? 25.276 3.096 -13.282 1.00 89.75 73 ALA A CA 1
ATOM 563 C C . ALA A 1 73 ? 26.309 2.716 -12.211 1.00 89.75 73 ALA A C 1
ATOM 565 O O . ALA A 1 73 ? 26.024 1.875 -11.359 1.00 89.75 73 ALA A O 1
ATOM 566 N N . SER A 1 74 ? 27.491 3.338 -12.217 1.00 91.44 74 SER A N 1
ATOM 567 C CA . SER A 1 74 ? 28.541 3.036 -11.241 1.00 91.44 74 SER A CA 1
ATOM 568 C C . SER A 1 74 ? 28.126 3.435 -9.822 1.00 91.44 74 SER A C 1
ATOM 570 O O . SER A 1 74 ? 28.215 2.609 -8.911 1.00 91.44 74 SER A O 1
ATOM 572 N N . CYS A 1 75 ? 27.576 4.639 -9.636 1.00 93.88 75 CYS A N 1
ATOM 573 C CA . CYS A 1 75 ? 27.038 5.089 -8.351 1.00 93.88 75 CYS A CA 1
ATOM 574 C C . CYS A 1 75 ? 25.908 4.179 -7.848 1.00 93.88 75 CYS A C 1
ATOM 576 O O . CYS A 1 75 ? 25.885 3.806 -6.673 1.00 93.88 75 CYS A O 1
ATOM 578 N N . LEU A 1 76 ? 25.000 3.773 -8.737 1.00 91.81 76 LEU A N 1
ATOM 579 C CA . LEU A 1 76 ? 23.893 2.875 -8.414 1.00 91.81 76 LEU A CA 1
ATOM 580 C C . LEU A 1 76 ? 24.397 1.506 -7.937 1.00 91.81 76 LEU A C 1
ATOM 582 O O . LEU A 1 76 ? 23.924 0.986 -6.929 1.00 91.81 76 LEU A O 1
ATOM 586 N N . ILE A 1 77 ? 25.383 0.928 -8.627 1.00 90.44 77 ILE A N 1
ATOM 587 C CA . ILE A 1 77 ? 25.971 -0.366 -8.257 1.00 90.44 77 ILE A CA 1
ATOM 588 C C . ILE A 1 77 ? 26.653 -0.282 -6.892 1.00 90.44 77 ILE A C 1
ATOM 590 O O . ILE A 1 77 ? 26.469 -1.177 -6.066 1.00 90.44 77 ILE A O 1
ATOM 594 N N . ILE A 1 78 ? 27.390 0.799 -6.621 1.00 91.50 78 ILE A N 1
ATOM 595 C CA . ILE A 1 78 ? 28.002 1.033 -5.306 1.00 91.50 78 ILE A CA 1
ATOM 596 C C . ILE A 1 78 ? 26.921 1.036 -4.218 1.00 91.50 78 ILE A C 1
ATOM 598 O O . ILE A 1 78 ? 27.073 0.352 -3.205 1.00 91.50 78 ILE A O 1
ATOM 602 N N . GLN A 1 79 ? 25.806 1.736 -4.442 1.00 90.19 79 GLN A N 1
ATOM 603 C CA . GLN A 1 79 ? 24.698 1.785 -3.488 1.00 90.19 79 GLN A CA 1
ATOM 604 C C . GLN A 1 79 ? 24.055 0.408 -3.266 1.00 90.19 79 GLN A C 1
ATOM 606 O O . GLN A 1 79 ? 23.758 0.051 -2.125 1.00 90.19 79 GLN A O 1
ATOM 611 N N . LEU A 1 80 ? 23.874 -0.388 -4.325 1.00 89.00 80 LEU A N 1
ATOM 612 C CA . LEU A 1 80 ? 23.329 -1.747 -4.226 1.00 89.00 80 LEU A CA 1
ATOM 613 C C . LEU A 1 80 ? 24.221 -2.657 -3.377 1.00 89.00 80 LEU A C 1
ATOM 615 O O . LEU A 1 80 ? 23.724 -3.377 -2.512 1.00 89.00 80 LEU A O 1
ATOM 619 N N . VAL A 1 81 ? 25.538 -2.590 -3.579 1.00 88.19 81 VAL A N 1
ATOM 620 C CA . VAL A 1 81 ? 26.504 -3.364 -2.788 1.00 88.19 81 VAL A CA 1
ATOM 621 C C . VAL A 1 81 ? 26.485 -2.916 -1.328 1.00 88.19 81 VAL A C 1
ATOM 623 O O . VAL A 1 81 ? 26.441 -3.752 -0.426 1.00 88.19 81 VAL A O 1
ATOM 626 N N . GLN A 1 82 ? 26.463 -1.606 -1.074 1.00 88.50 82 GLN A N 1
ATOM 627 C CA . GLN A 1 82 ? 26.368 -1.079 0.286 1.00 88.50 82 GLN A CA 1
ATOM 628 C C . GLN A 1 82 ? 25.085 -1.528 0.989 1.00 88.50 82 GLN A C 1
ATOM 630 O O . GLN A 1 82 ? 25.132 -1.875 2.167 1.00 88.50 82 GLN A O 1
ATOM 635 N N . GLU A 1 83 ? 23.949 -1.535 0.294 1.00 85.12 83 GLU A N 1
ATOM 636 C CA . GLU A 1 83 ? 22.681 -1.993 0.861 1.00 85.12 83 GLU A CA 1
ATOM 637 C C . GLU A 1 83 ? 22.685 -3.502 1.129 1.00 85.12 83 GLU A C 1
ATOM 639 O O . GLU A 1 83 ? 22.181 -3.938 2.159 1.00 85.12 83 GLU A O 1
ATOM 644 N N . GLN A 1 84 ? 23.327 -4.297 0.270 1.00 81.56 84 GLN A N 1
ATOM 645 C CA . GLN A 1 84 ? 23.450 -5.744 0.460 1.00 81.56 84 GLN A CA 1
ATOM 646 C C . GLN A 1 84 ? 24.362 -6.128 1.637 1.00 81.56 84 GLN A C 1
ATOM 648 O O . GLN A 1 84 ? 24.135 -7.153 2.280 1.00 81.56 84 GLN A O 1
ATOM 653 N N . ILE A 1 85 ? 25.401 -5.335 1.916 1.00 83.38 85 ILE A N 1
ATOM 654 C CA . ILE A 1 85 ? 26.325 -5.572 3.038 1.00 83.38 85 ILE A CA 1
ATOM 655 C C . ILE A 1 85 ? 25.701 -5.139 4.373 1.00 83.38 85 ILE A C 1
ATOM 657 O O . ILE A 1 85 ? 26.028 -5.695 5.425 1.00 83.38 85 ILE A O 1
ATOM 661 N N . LYS A 1 86 ? 24.809 -4.143 4.361 1.00 82.12 86 LYS A N 1
ATOM 662 C CA . LYS A 1 86 ? 24.115 -3.692 5.570 1.00 82.12 86 LYS A CA 1
ATOM 663 C C . LYS A 1 86 ? 23.198 -4.787 6.111 1.00 82.12 86 LYS A C 1
ATOM 665 O O . LYS A 1 86 ? 22.622 -5.590 5.385 1.00 82.12 86 LYS A O 1
ATOM 670 N N . GLU A 1 87 ? 23.017 -4.779 7.428 1.00 77.75 87 GLU A N 1
ATOM 671 C CA . GLU A 1 87 ? 22.029 -5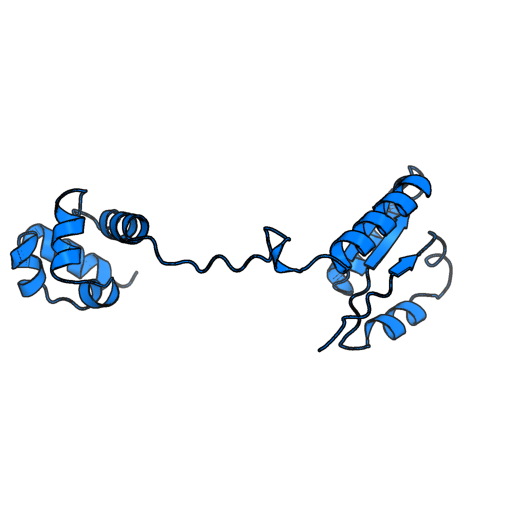.650 8.053 1.00 77.75 87 GLU A CA 1
ATOM 672 C C . GLU A 1 87 ? 20.620 -5.318 7.534 1.00 77.75 87 GLU A C 1
ATOM 674 O O . GLU A 1 87 ? 20.222 -4.150 7.598 1.00 77.75 87 GLU A O 1
ATOM 679 N N . PRO A 1 88 ? 19.809 -6.317 7.132 1.00 75.25 88 PRO A N 1
ATOM 680 C CA . PRO A 1 88 ? 18.459 -6.084 6.611 1.00 75.25 88 PRO A CA 1
ATOM 681 C C . PRO A 1 88 ? 17.552 -5.284 7.553 1.00 75.25 88 PRO A C 1
ATOM 683 O O . PRO A 1 88 ? 16.639 -4.601 7.110 1.00 75.25 88 PRO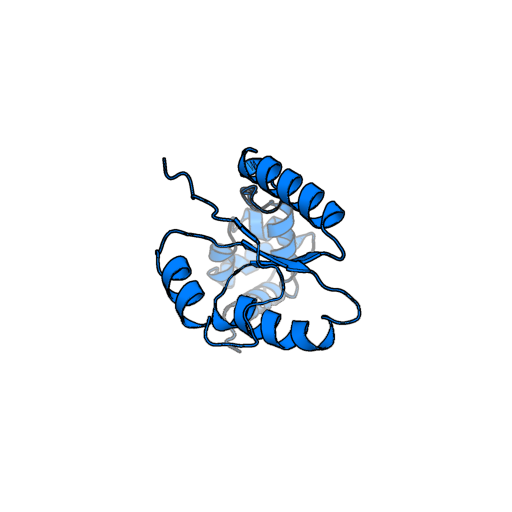 A O 1
ATOM 686 N N . ARG A 1 89 ? 17.809 -5.327 8.867 1.00 71.81 89 ARG A N 1
ATOM 687 C CA . ARG A 1 89 ? 17.048 -4.581 9.883 1.00 71.81 89 ARG A CA 1
ATOM 688 C C . ARG A 1 89 ? 17.256 -3.068 9.826 1.00 71.81 89 ARG A C 1
ATOM 690 O O . ARG A 1 89 ? 16.421 -2.337 10.346 1.00 71.81 89 ARG A O 1
ATOM 697 N N . LYS A 1 90 ? 18.354 -2.602 9.221 1.00 80.56 90 LYS A N 1
ATOM 698 C CA . LYS A 1 90 ? 18.605 -1.170 9.002 1.00 80.56 90 LYS A CA 1
ATOM 699 C C . LYS A 1 90 ? 17.712 -0.604 7.903 1.00 80.56 90 LYS A C 1
ATOM 701 O O . LYS A 1 90 ? 17.489 0.602 7.878 1.00 80.56 90 LYS A O 1
ATOM 706 N N . ASN A 1 91 ? 17.182 -1.461 7.030 1.00 81.69 91 ASN A N 1
ATOM 707 C CA . ASN A 1 91 ? 16.201 -1.052 6.046 1.00 81.69 91 ASN A CA 1
ATOM 708 C C . ASN A 1 91 ? 14.847 -0.814 6.752 1.00 81.69 91 ASN A C 1
ATOM 710 O O . ASN A 1 91 ? 14.262 -1.761 7.292 1.00 81.69 91 ASN A O 1
ATOM 714 N N . PRO A 1 92 ? 14.316 0.424 6.756 1.00 82.88 92 PRO A N 1
ATOM 715 C CA . PRO A 1 92 ? 13.099 0.769 7.492 1.00 82.88 92 PRO A CA 1
ATOM 716 C C . PRO A 1 92 ? 11.846 0.054 6.965 1.00 82.88 92 PRO A C 1
ATOM 718 O O . PRO A 1 92 ? 10.854 -0.032 7.688 1.00 82.88 92 PRO A O 1
ATOM 721 N N . PHE A 1 93 ? 11.890 -0.478 5.739 1.00 82.50 93 PHE A N 1
ATOM 722 C CA . PHE A 1 93 ? 10.806 -1.255 5.135 1.00 82.50 93 PHE A CA 1
ATOM 723 C C . PHE A 1 93 ? 10.871 -2.748 5.480 1.00 82.50 93 PHE A C 1
ATOM 725 O O . PHE A 1 93 ? 9.857 -3.435 5.406 1.00 82.50 93 PHE A O 1
ATOM 732 N N . LEU A 1 94 ? 12.045 -3.257 5.869 1.00 78.00 94 LEU A N 1
ATOM 733 C CA . LEU A 1 94 ? 12.243 -4.655 6.275 1.00 78.00 94 LEU A CA 1
ATOM 734 C C . LEU A 1 94 ? 12.298 -4.830 7.794 1.00 78.00 94 LEU A C 1
ATOM 736 O O . LEU A 1 94 ? 12.217 -5.955 8.298 1.00 78.00 94 LEU A O 1
ATOM 740 N N . GLY A 1 95 ? 12.434 -3.731 8.537 1.00 68.25 95 GLY A N 1
ATOM 741 C CA . GLY A 1 95 ? 12.298 -3.727 9.981 1.00 68.25 95 GLY A CA 1
ATOM 742 C C . GLY A 1 95 ? 10.945 -4.314 10.369 1.00 68.25 95 GLY A C 1
ATOM 743 O O . GLY A 1 95 ? 9.908 -3.681 10.175 1.00 68.25 95 GLY A O 1
ATOM 744 N N . ARG A 1 96 ? 10.948 -5.524 10.945 1.00 64.06 96 ARG A N 1
ATOM 745 C CA . ARG A 1 96 ? 9.781 -6.063 11.647 1.00 64.06 96 ARG A CA 1
ATOM 746 C C . ARG A 1 96 ? 9.484 -5.120 12.805 1.00 64.06 96 ARG A C 1
ATOM 748 O O . ARG A 1 96 ? 10.024 -5.284 13.894 1.00 64.06 96 ARG A O 1
ATOM 755 N N . LYS A 1 97 ? 8.620 -4.133 12.582 1.00 62.50 97 LYS A N 1
ATOM 756 C CA . LYS A 1 97 ? 7.889 -3.520 13.681 1.00 62.50 97 LYS A CA 1
ATOM 757 C C . LYS A 1 97 ? 7.054 -4.660 14.238 1.00 62.50 97 LYS A C 1
ATOM 759 O O . LYS A 1 97 ? 6.100 -5.073 13.585 1.00 62.50 97 LYS A O 1
ATOM 764 N N . GLN A 1 98 ? 7.435 -5.227 15.386 1.00 58.31 98 GLN A N 1
ATOM 765 C CA . GLN A 1 98 ? 6.443 -5.927 16.190 1.00 58.31 98 GLN A CA 1
ATOM 766 C C . GLN A 1 98 ? 5.302 -4.929 16.347 1.00 58.31 98 GLN A C 1
ATOM 768 O O . GLN A 1 98 ? 5.440 -3.923 17.043 1.00 58.31 98 GLN A O 1
ATOM 773 N N . THR A 1 99 ? 4.207 -5.152 15.627 1.00 60.00 99 THR A N 1
ATOM 774 C CA . THR A 1 99 ? 2.967 -4.426 15.833 1.00 60.00 99 THR A CA 1
ATOM 775 C C . THR A 1 99 ? 2.416 -4.945 17.148 1.00 60.00 99 THR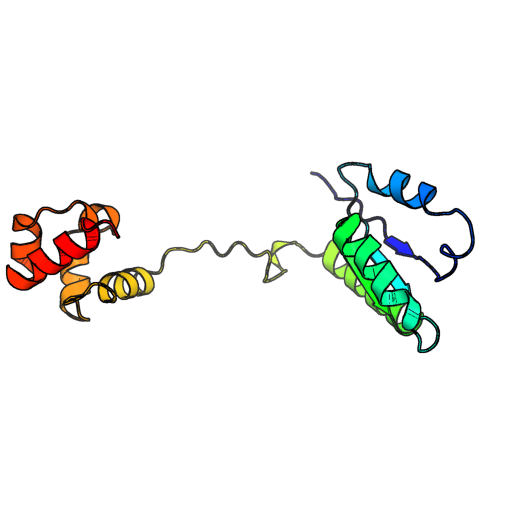 A C 1
ATOM 777 O O . THR A 1 99 ? 1.489 -5.749 17.172 1.00 60.00 99 THR A O 1
ATOM 780 N N . LEU A 1 100 ? 3.039 -4.539 18.257 1.00 66.62 100 LEU A N 1
ATOM 781 C CA . LEU A 1 100 ? 2.342 -4.483 19.524 1.00 66.62 100 LEU A CA 1
ATOM 782 C C . LEU A 1 100 ? 1.124 -3.623 19.220 1.00 66.62 100 LEU A C 1
ATOM 784 O O . LEU A 1 100 ? 1.264 -2.453 18.852 1.00 66.62 100 LEU A O 1
ATOM 788 N N . ILE A 1 101 ? -0.052 -4.250 19.215 1.00 66.19 101 ILE A N 1
ATOM 789 C CA . ILE A 1 101 ? -1.305 -3.535 19.034 1.00 66.19 101 ILE A CA 1
ATOM 790 C C . ILE A 1 101 ? -1.328 -2.509 20.158 1.00 66.19 101 ILE A C 1
ATOM 792 O O . ILE A 1 101 ? -1.429 -2.851 21.331 1.00 66.19 101 ILE A O 1
ATOM 796 N N . SER A 1 102 ? -1.129 -1.251 19.787 1.00 73.06 102 SER A N 1
ATOM 797 C CA . SER A 1 102 ? -1.181 -0.138 20.719 1.00 73.06 102 SER A CA 1
ATOM 798 C C . SER A 1 102 ? -2.598 -0.108 21.298 1.00 73.06 102 SER A C 1
ATOM 800 O O . SER A 1 102 ? -3.557 -0.086 20.526 1.00 73.06 102 SER A O 1
ATOM 802 N N . GLU A 1 103 ? -2.758 -0.119 22.624 1.00 79.75 103 GLU A N 1
ATOM 803 C CA . GLU A 1 103 ? -4.075 0.028 23.271 1.00 79.75 103 GLU A CA 1
ATOM 804 C C . GLU A 1 103 ? -4.913 1.197 22.698 1.00 79.75 103 GLU A C 1
ATOM 806 O O . GLU A 1 103 ? -6.106 1.018 22.448 1.00 79.75 103 GLU A O 1
ATOM 811 N N . PRO A 1 104 ? -4.320 2.363 22.361 1.00 84.56 104 PRO A N 1
ATOM 812 C CA . PRO A 1 104 ? -4.996 3.417 21.602 1.00 84.56 104 PRO A CA 1
ATOM 813 C C . PRO A 1 104 ? -5.637 2.979 20.277 1.00 84.56 104 PRO A C 1
ATOM 815 O O . PRO A 1 104 ? -6.698 3.482 19.905 1.00 84.56 104 PRO A O 1
ATOM 818 N N . ALA A 1 105 ? -5.000 2.070 19.536 1.00 87.56 105 ALA A N 1
ATOM 819 C CA . ALA A 1 105 ? -5.539 1.543 18.286 1.00 87.56 105 ALA A CA 1
ATOM 820 C C . ALA A 1 105 ? -6.744 0.632 18.551 1.00 87.56 105 ALA A C 1
ATOM 822 O O . ALA A 1 105 ? -7.752 0.755 17.861 1.00 87.56 105 ALA A O 1
ATOM 823 N N . LEU A 1 106 ? -6.674 -0.205 19.591 1.00 88.06 106 LEU A N 1
ATOM 824 C CA . LEU A 1 106 ? -7.794 -1.036 20.036 1.00 88.06 106 LEU A CA 1
ATOM 825 C C . LEU A 1 106 ? -9.005 -0.175 20.433 1.00 88.06 106 LEU A C 1
ATOM 827 O O . LEU A 1 106 ? -10.119 -0.413 19.966 1.00 88.06 106 LEU A O 1
ATOM 831 N N . LEU A 1 107 ? -8.775 0.882 21.218 1.00 89.81 107 LEU A N 1
ATOM 832 C CA . LEU A 1 107 ? -9.805 1.851 21.598 1.00 89.81 107 LEU A CA 1
ATOM 833 C C . LEU A 1 107 ? -10.421 2.547 20.383 1.00 89.81 107 LEU A C 1
ATOM 835 O O . LEU A 1 107 ? -11.642 2.682 20.318 1.00 89.81 107 LEU A O 1
ATOM 839 N N . ARG A 1 108 ? -9.607 2.970 19.406 1.00 90.44 108 ARG A N 1
ATOM 840 C CA . ARG A 1 108 ? -10.125 3.573 18.168 1.00 90.44 108 ARG A CA 1
ATOM 841 C C . ARG A 1 108 ? -11.000 2.613 17.373 1.00 90.44 108 ARG A C 1
ATOM 843 O O . ARG A 1 108 ? -12.008 3.065 16.837 1.00 90.44 108 ARG A O 1
ATOM 850 N N . THR A 1 109 ? -10.647 1.332 17.316 1.00 91.62 109 THR A N 1
ATOM 851 C CA . THR A 1 109 ? -11.456 0.301 16.650 1.00 91.62 109 THR A CA 1
ATOM 852 C C . THR A 1 109 ? -12.816 0.152 17.325 1.00 91.62 109 THR A C 1
ATOM 854 O O . THR A 1 109 ? -13.838 0.159 16.649 1.00 91.62 109 THR A O 1
ATOM 857 N N . VAL A 1 110 ? -12.853 0.109 18.659 1.00 91.69 110 VAL A N 1
ATOM 858 C CA . VAL A 1 110 ? -14.108 -0.001 19.427 1.00 91.69 110 VAL A CA 1
ATOM 859 C C . VAL A 1 110 ? -14.969 1.258 19.279 1.00 91.69 110 VAL A C 1
ATOM 861 O O . VAL A 1 110 ? -16.188 1.163 19.218 1.00 91.69 110 VAL A O 1
ATOM 864 N N . GLN A 1 111 ? -14.351 2.434 19.140 1.00 91.94 111 GLN A N 1
ATOM 865 C CA . GLN A 1 111 ? -15.061 3.690 18.860 1.00 91.94 111 GLN A CA 1
ATOM 866 C C . GLN A 1 111 ? -15.690 3.759 17.457 1.00 91.94 111 GLN A C 1
ATOM 868 O O . GLN A 1 111 ? -16.482 4.663 17.207 1.00 91.94 111 GLN A O 1
ATOM 873 N N . GLN A 1 112 ? -15.343 2.856 16.528 1.00 91.38 112 GLN A N 1
ATOM 874 C CA . GLN A 1 112 ? -16.026 2.776 15.227 1.00 91.38 112 GLN A CA 1
ATOM 875 C C . GLN A 1 112 ? -17.388 2.079 15.320 1.00 91.38 112 GLN A C 1
ATOM 877 O O . GLN A 1 112 ? -18.163 2.128 14.366 1.00 91.38 112 GLN A O 1
ATOM 882 N N . ILE A 1 113 ? -17.687 1.423 16.444 1.00 90.69 113 ILE A N 1
ATOM 883 C CA . ILE A 1 113 ? -18.964 0.744 16.638 1.00 90.69 113 ILE A CA 1
ATOM 884 C C . ILE A 1 113 ? -20.060 1.807 16.838 1.00 90.69 113 ILE A C 1
ATOM 886 O O . ILE A 1 113 ? -19.893 2.712 17.667 1.00 90.69 113 ILE A O 1
ATOM 890 N N . PRO A 1 114 ? -21.194 1.720 16.119 1.00 87.81 114 PRO A N 1
ATOM 891 C CA . PRO A 1 114 ? -22.297 2.661 16.273 1.00 87.81 114 PRO A CA 1
ATOM 892 C C . PRO A 1 114 ? -22.746 2.784 17.736 1.00 87.81 114 PRO A C 1
ATOM 894 O O . PRO A 1 114 ? -22.948 1.789 18.426 1.00 87.81 114 PRO A O 1
ATOM 897 N N . GLY A 1 115 ? -22.875 4.019 18.229 1.00 86.31 115 GLY A N 1
ATOM 898 C CA . GLY A 1 115 ? -23.296 4.290 19.610 1.00 86.31 115 GLY A CA 1
ATOM 899 C C . GLY A 1 115 ? -22.198 4.148 20.678 1.00 86.31 115 GLY A C 1
ATOM 900 O O . GLY A 1 115 ? -22.437 4.491 21.843 1.00 86.31 115 GLY A O 1
ATOM 901 N N . VAL A 1 116 ? -20.983 3.719 20.311 1.00 90.06 116 VAL A N 1
ATOM 902 C CA . VAL A 1 116 ? -19.836 3.590 21.223 1.00 90.06 116 VAL A CA 1
ATOM 903 C C . VAL A 1 116 ? -18.868 4.761 21.045 1.00 90.06 116 VAL A C 1
ATOM 905 O O . VAL A 1 116 ? -18.071 4.820 20.119 1.00 90.06 116 VAL A O 1
ATOM 908 N N . GLY A 1 117 ? -18.925 5.719 21.972 1.00 88.31 117 GLY A N 1
ATOM 909 C CA . GLY A 1 117 ? -18.032 6.882 21.985 1.00 88.31 117 GLY A CA 1
ATOM 910 C C . GLY A 1 117 ? -16.781 6.709 22.855 1.00 88.31 117 GLY A C 1
ATOM 911 O O . GLY A 1 117 ? -16.526 5.650 23.430 1.00 88.31 117 GLY A O 1
ATOM 912 N N . LYS A 1 118 ? -16.039 7.810 23.039 1.00 87.75 118 LYS A N 1
ATOM 913 C CA . LYS A 1 118 ? -14.800 7.879 23.844 1.00 87.75 118 LYS A CA 1
ATOM 914 C C . LYS A 1 118 ? -14.957 7.418 25.298 1.00 87.75 118 LYS A C 1
ATOM 916 O O . LYS A 1 118 ? -13.993 6.941 25.878 1.00 87.75 118 LYS A O 1
ATOM 921 N N . VAL A 1 119 ? -16.154 7.562 25.870 1.00 88.12 119 VAL A N 1
ATOM 922 C CA . VAL A 1 119 ? -16.454 7.173 27.260 1.00 88.12 119 VAL A CA 1
ATOM 923 C C . VAL A 1 119 ? -16.842 5.696 27.361 1.00 88.12 119 VAL A C 1
ATOM 925 O O . VAL A 1 119 ? -16.412 5.004 28.275 1.00 88.12 119 VAL A O 1
ATOM 928 N N . LYS A 1 120 ? -17.625 5.188 26.401 1.00 89.00 120 LYS A N 1
ATOM 929 C CA . LYS A 1 120 ? -18.145 3.811 26.429 1.00 89.00 120 LYS A CA 1
ATOM 930 C C . LYS A 1 120 ? -17.112 2.781 25.968 1.00 89.00 120 LYS A C 1
ATOM 932 O O . LYS A 1 120 ? -17.085 1.677 26.495 1.00 89.00 120 LYS A O 1
ATOM 937 N N . ALA A 1 121 ? -16.239 3.151 25.031 1.00 90.44 121 ALA A N 1
ATOM 938 C CA . ALA A 1 121 ? -15.183 2.279 24.523 1.00 90.44 121 ALA A CA 1
ATOM 939 C C . ALA A 1 121 ? -14.244 1.715 25.614 1.00 90.44 121 ALA A C 1
ATOM 941 O O . ALA A 1 121 ? -14.073 0.497 25.651 1.00 90.44 121 ALA A O 1
ATOM 942 N N . PRO A 1 122 ? -13.659 2.524 26.524 1.00 90.81 122 PRO A N 1
ATOM 943 C CA . PRO A 1 122 ? -12.799 1.989 27.581 1.00 90.81 122 PRO A CA 1
ATOM 944 C C . PRO A 1 122 ? -13.567 1.134 28.594 1.00 90.81 122 PRO A C 1
ATOM 946 O O . PRO A 1 122 ? -13.032 0.135 29.055 1.00 90.81 122 PRO A O 1
ATOM 949 N N . LEU A 1 123 ? -14.824 1.471 28.907 1.00 91.12 123 LEU A N 1
ATOM 950 C CA . LEU A 1 123 ? -15.652 0.672 29.821 1.00 91.12 123 LEU A CA 1
ATOM 951 C C . LEU A 1 123 ? -15.973 -0.711 29.239 1.00 91.12 123 LEU A C 1
ATOM 953 O O . LEU A 1 123 ? -15.917 -1.715 29.946 1.00 91.12 123 LEU A O 1
ATOM 957 N N . LEU A 1 124 ? -16.255 -0.776 27.935 1.00 90.81 124 LEU A N 1
ATOM 958 C CA . LEU A 1 124 ? -16.446 -2.042 27.231 1.00 90.81 124 LEU A CA 1
ATOM 959 C C . LEU A 1 124 ? -15.165 -2.874 27.208 1.00 90.81 124 LEU A C 1
ATOM 961 O O . LEU A 1 124 ? -15.236 -4.069 27.462 1.00 90.81 124 LEU A O 1
ATOM 965 N N . LEU A 1 125 ? -14.004 -2.258 26.966 1.00 90.56 125 LEU A N 1
ATOM 966 C CA . LEU A 1 125 ? -12.725 -2.974 26.972 1.00 90.56 125 LEU A CA 1
ATOM 967 C C . LEU A 1 125 ? -12.272 -3.414 28.372 1.00 90.56 125 LEU A C 1
ATOM 969 O O . LEU A 1 125 ? -11.576 -4.418 28.482 1.00 90.56 125 LEU A O 1
ATOM 973 N N . GLN A 1 126 ? -12.686 -2.725 29.442 1.00 90.00 126 GLN A N 1
ATOM 974 C CA . GLN A 1 126 ? -12.452 -3.199 30.814 1.00 90.00 126 GLN A CA 1
ATOM 975 C C . GLN A 1 126 ? -13.205 -4.500 31.104 1.00 90.00 126 GLN A C 1
ATOM 977 O O . GLN A 1 126 ? -12.674 -5.377 31.780 1.00 90.00 126 GLN A O 1
ATOM 982 N N . LYS A 1 127 ? -14.434 -4.632 30.591 1.00 89.94 127 LYS A N 1
ATOM 983 C CA . LYS A 1 127 ? -15.246 -5.841 30.772 1.00 89.94 127 LYS A CA 1
ATOM 984 C C . LYS A 1 127 ? -14.907 -6.940 29.760 1.00 89.94 127 LYS A C 1
ATOM 986 O O . LYS A 1 127 ? -14.926 -8.117 30.104 1.00 89.94 127 LYS A O 1
ATOM 991 N N . PHE A 1 128 ? -14.572 -6.554 28.532 1.00 90.56 128 PHE A N 1
ATOM 992 C CA . PHE A 1 128 ? -14.220 -7.442 27.427 1.00 90.56 128 PHE A CA 1
ATOM 993 C C . PHE A 1 128 ? -12.834 -7.061 26.878 1.00 90.56 128 PHE A C 1
ATOM 995 O O . PHE A 1 128 ? -12.743 -6.263 25.942 1.00 90.56 128 PHE A O 1
ATOM 1002 N N . PRO A 1 129 ? -11.748 -7.638 27.429 1.00 86.25 129 PRO A N 1
ATOM 1003 C CA . PRO A 1 129 ? -10.364 -7.288 27.083 1.00 86.25 129 PRO A CA 1
ATOM 1004 C C . PRO A 1 129 ? -9.981 -7.416 25.601 1.00 86.25 129 PRO A C 1
ATOM 1006 O O . PRO A 1 129 ? -8.955 -6.888 25.174 1.00 86.25 129 PRO A O 1
ATOM 1009 N N . SER A 1 130 ? -10.769 -8.137 24.801 1.00 89.00 130 SER A N 1
ATOM 1010 C CA . SER A 1 130 ? -10.501 -8.378 23.382 1.00 89.00 130 SER A CA 1
ATOM 1011 C C . SER A 1 130 ? -11.726 -8.118 22.508 1.00 89.00 130 SER A C 1
ATOM 1013 O O . SER A 1 130 ? -12.864 -8.330 22.925 1.00 89.00 130 SER A O 1
ATOM 1015 N N . ILE A 1 131 ? -11.491 -7.740 21.244 1.00 90.25 131 ILE A N 1
ATOM 1016 C CA . ILE A 1 131 ? -12.568 -7.575 20.250 1.00 90.25 131 ILE A CA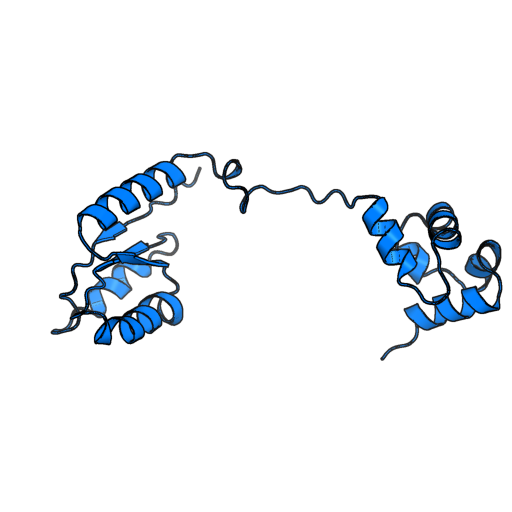 1
ATOM 1017 C C . ILE A 1 131 ? -13.344 -8.880 20.045 1.00 90.25 131 ILE A C 1
ATOM 1019 O O . ILE A 1 131 ? -14.554 -8.843 19.869 1.00 90.25 131 ILE A O 1
ATOM 1023 N N . GLN A 1 132 ? -12.667 -10.030 20.117 1.00 90.81 132 GLN A N 1
ATOM 1024 C CA . GLN A 1 132 ? -13.309 -11.340 19.999 1.00 90.81 132 GLN A CA 1
ATOM 1025 C C . GLN A 1 132 ? -14.294 -11.610 21.147 1.00 90.81 132 GLN A C 1
ATOM 1027 O O . GLN A 1 132 ? -15.362 -12.174 20.933 1.00 90.81 132 GLN A O 1
ATOM 1032 N N . GLN A 1 133 ? -13.949 -11.225 22.378 1.00 90.62 133 GLN A N 1
ATOM 1033 C CA . GLN A 1 133 ? -14.874 -11.348 23.508 1.00 90.62 133 GLN A CA 1
ATOM 1034 C C . GLN A 1 133 ? -16.027 -10.353 23.386 1.00 90.62 133 GLN A C 1
ATOM 1036 O O . GLN A 1 133 ? -17.161 -10.716 23.670 1.00 90.62 133 GLN A O 1
ATOM 1041 N N . LEU A 1 134 ? -15.757 -9.137 22.901 1.00 91.88 134 LEU A N 1
ATOM 1042 C CA . LEU A 1 134 ? -16.794 -8.138 22.649 1.00 91.88 134 LEU A CA 1
ATOM 1043 C C . LEU A 1 134 ? -17.788 -8.594 21.566 1.00 91.88 134 LEU A C 1
ATOM 1045 O O . LEU A 1 134 ? -18.983 -8.362 21.714 1.00 91.88 134 LEU A O 1
ATOM 1049 N N . SER A 1 135 ? -17.319 -9.256 20.503 1.00 91.19 135 SER A N 1
ATOM 1050 C CA . SER A 1 135 ? -18.185 -9.733 19.416 1.00 91.19 135 SER A CA 1
ATOM 1051 C C . SER A 1 135 ? -19.064 -10.915 19.817 1.00 91.19 135 SER A C 1
ATOM 1053 O O . SER A 1 135 ? -20.151 -11.075 19.275 1.00 91.19 135 SER A O 1
ATOM 1055 N N . ASN A 1 136 ? -18.596 -11.746 20.752 1.00 91.94 136 ASN A N 1
ATOM 1056 C CA . ASN A 1 136 ? -19.325 -12.919 21.242 1.00 91.94 136 ASN A CA 1
ATOM 1057 C C . ASN A 1 136 ? -20.155 -12.633 22.505 1.00 91.94 136 ASN A C 1
ATOM 1059 O O . ASN A 1 136 ? -20.800 -13.544 23.021 1.00 91.94 136 ASN A O 1
ATOM 1063 N N . ALA A 1 137 ? -20.123 -11.402 23.021 1.00 92.19 137 ALA A N 1
ATOM 1064 C CA . ALA A 1 137 ? -20.867 -11.018 24.212 1.00 92.19 137 ALA A CA 1
ATOM 1065 C C . ALA A 1 137 ? -22.381 -11.067 23.963 1.00 92.19 137 ALA A C 1
ATOM 1067 O O . ALA A 1 137 ? -22.881 -10.666 22.907 1.00 92.19 137 ALA A O 1
ATOM 1068 N N . SER A 1 138 ? -23.129 -11.526 24.962 1.00 91.88 138 SER A N 1
ATOM 1069 C CA . SER A 1 138 ? -24.590 -11.513 24.916 1.00 91.88 138 SER A CA 1
ATOM 1070 C C . SER A 1 138 ? -25.150 -10.101 25.134 1.00 91.88 138 SER A C 1
ATOM 1072 O O . SER A 1 138 ? -24.513 -9.236 25.742 1.00 91.88 138 SER A O 1
ATOM 1074 N N . ILE A 1 139 ? -26.386 -9.864 24.681 1.00 91.88 139 ILE A N 1
ATOM 1075 C CA . ILE A 1 139 ? -27.070 -8.568 24.853 1.00 91.88 139 ILE A CA 1
ATOM 1076 C C . ILE A 1 139 ? -27.155 -8.186 26.342 1.00 91.88 139 ILE A C 1
ATOM 1078 O O . ILE A 1 139 ? -26.885 -7.040 26.695 1.00 91.88 139 ILE A O 1
ATOM 1082 N N . GLN A 1 140 ? -27.434 -9.156 27.220 1.00 92.19 140 GLN A N 1
ATOM 1083 C CA . GLN A 1 140 ? -27.536 -8.945 28.671 1.00 92.19 140 GLN A CA 1
ATOM 1084 C C . GLN A 1 140 ? -26.207 -8.491 29.294 1.00 92.19 140 GLN A C 1
ATOM 1086 O O . GLN A 1 140 ? -26.178 -7.652 30.194 1.00 92.19 140 GLN A O 1
ATOM 1091 N N . GLU A 1 141 ? -25.078 -9.017 28.816 1.00 90.69 141 GLU A N 1
ATOM 1092 C CA . GLU A 1 141 ? -23.765 -8.629 29.334 1.00 90.69 141 GLU A CA 1
ATOM 1093 C C . GLU A 1 141 ? -23.343 -7.241 28.838 1.00 90.69 141 GLU A C 1
ATOM 1095 O O . GLU A 1 141 ? -22.692 -6.500 29.583 1.00 90.69 141 GLU A O 1
ATOM 1100 N N . LEU A 1 142 ? -23.728 -6.870 27.614 1.00 89.69 142 LEU A N 1
ATOM 1101 C CA . LEU A 1 142 ? -23.508 -5.536 27.049 1.00 89.69 142 LEU A CA 1
ATOM 1102 C C . LEU A 1 142 ? -24.387 -4.477 27.738 1.00 89.69 142 LEU A C 1
ATOM 1104 O O . LEU A 1 142 ? -23.923 -3.367 28.016 1.00 89.69 142 LEU A O 1
ATOM 1108 N N . GLU A 1 143 ? -25.629 -4.826 28.079 1.00 92.00 143 GLU A N 1
ATOM 1109 C CA . GLU A 1 143 ? -26.592 -3.962 28.774 1.00 92.00 143 GLU A CA 1
ATOM 1110 C C . GLU A 1 143 ? -26.046 -3.385 30.078 1.00 92.00 143 GLU A C 1
ATOM 1112 O O . GLU A 1 143 ? -26.217 -2.193 30.335 1.00 92.00 143 GLU A O 1
ATOM 1117 N N . GLN A 1 144 ? -25.311 -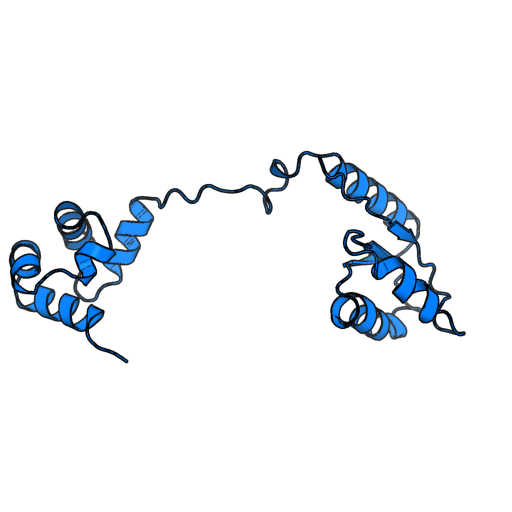4.194 30.845 1.00 88.81 144 GLN A N 1
ATOM 1118 C CA . GLN A 1 144 ? -24.698 -3.789 32.115 1.00 88.81 144 GLN A CA 1
ATOM 1119 C C . GLN A 1 144 ? -23.695 -2.630 31.978 1.00 88.81 144 GLN A C 1
ATOM 1121 O O . GLN A 1 144 ? -23.373 -1.993 32.977 1.00 88.81 144 GLN A O 1
ATOM 1126 N N . VAL A 1 145 ? -23.180 -2.360 30.770 1.00 87.69 145 VAL A N 1
ATOM 1127 C CA . VAL A 1 145 ? -22.161 -1.323 30.529 1.00 87.69 145 VAL A CA 1
ATOM 1128 C C . VAL A 1 145 ? -22.711 -0.139 29.733 1.00 87.69 145 VAL A C 1
ATOM 1130 O O . VAL A 1 145 ? -22.369 1.006 30.023 1.00 87.69 145 VAL A O 1
ATOM 1133 N N . VAL A 1 146 ? -23.536 -0.382 28.708 1.00 87.31 146 VAL A N 1
ATOM 1134 C CA . VAL A 1 146 ? -23.934 0.665 27.743 1.00 87.31 146 VAL A CA 1
ATOM 1135 C C . VAL A 1 146 ? -25.435 0.955 27.678 1.00 87.31 146 VAL A C 1
ATOM 1137 O O . VAL A 1 146 ? -25.814 1.936 27.024 1.00 87.31 146 VAL A O 1
ATOM 1140 N N . GLY A 1 147 ? -26.259 0.153 28.364 1.00 90.00 147 GLY A N 1
ATOM 1141 C CA . GLY A 1 147 ? -27.723 0.193 28.323 1.00 90.00 147 GLY A CA 1
ATOM 1142 C C . GLY A 1 147 ? -28.333 -0.543 27.121 1.00 90.00 147 GLY A C 1
ATOM 1143 O O . GLY A 1 147 ? -27.662 -0.796 26.122 1.00 90.00 147 GLY A O 1
ATOM 1144 N N . GLN A 1 148 ? -29.629 -0.856 27.208 1.00 89.88 148 GLN A N 1
ATOM 1145 C CA . GLN A 1 148 ? -30.360 -1.738 26.280 1.00 89.88 148 GLN A CA 1
ATOM 1146 C C . GLN A 1 148 ? -30.324 -1.306 24.813 1.00 89.88 148 GLN A C 1
ATOM 1148 O O . GLN A 1 148 ? -29.970 -2.104 23.947 1.00 89.88 148 GLN A O 1
ATOM 1153 N N . ALA A 1 149 ? -30.602 -0.033 24.521 1.00 89.25 149 ALA A N 1
ATOM 1154 C CA . ALA A 1 149 ? -30.616 0.456 23.141 1.00 89.25 149 ALA A CA 1
ATOM 1155 C C . ALA A 1 149 ? -29.244 0.319 22.453 1.00 89.25 149 ALA A C 1
ATOM 1157 O O . ALA A 1 149 ? -29.160 -0.078 21.293 1.00 89.25 149 ALA A O 1
ATOM 1158 N N . VAL A 1 150 ? -28.158 0.614 23.174 1.00 89.62 150 VAL A N 1
ATOM 1159 C CA . VAL A 1 150 ? -26.798 0.542 22.618 1.00 89.62 150 VAL A CA 1
ATOM 1160 C C . VAL A 1 150 ? -26.291 -0.898 22.591 1.00 89.62 150 VAL A C 1
ATOM 1162 O O . VAL A 1 150 ? -25.642 -1.288 21.628 1.00 89.62 150 VAL A O 1
ATOM 1165 N N . ALA A 1 151 ? -26.634 -1.720 23.584 1.00 92.56 151 ALA A N 1
ATOM 1166 C CA . ALA A 1 151 ? -26.306 -3.144 23.595 1.00 92.56 151 ALA A CA 1
ATOM 1167 C C . ALA A 1 151 ? -26.890 -3.879 22.379 1.00 92.56 151 ALA A C 1
ATOM 1169 O O . ALA A 1 151 ? -26.181 -4.639 21.721 1.00 92.56 151 ALA A O 1
ATOM 1170 N N . GLN A 1 152 ? -28.148 -3.592 22.026 1.00 90.88 152 GLN A N 1
ATOM 1171 C CA . GLN A 1 152 ? -28.781 -4.133 20.822 1.00 90.88 152 GLN A CA 1
ATOM 1172 C C . GLN A 1 152 ? -28.077 -3.668 19.543 1.00 90.88 152 GLN A C 1
ATOM 1174 O O . GLN A 1 152 ? -27.821 -4.488 18.668 1.00 90.88 152 GLN A O 1
ATOM 1179 N N . GLN A 1 153 ? -27.702 -2.388 19.441 1.00 90.25 153 GLN A N 1
ATOM 1180 C CA . GLN A 1 153 ? -26.962 -1.870 18.281 1.00 90.25 153 GLN A CA 1
ATOM 1181 C C . GLN A 1 153 ? -25.601 -2.550 18.103 1.00 90.25 153 GLN A C 1
ATOM 1183 O O . GLN A 1 153 ? -25.245 -2.909 16.984 1.00 90.25 153 GLN A O 1
ATOM 1188 N N . ILE A 1 154 ? -24.860 -2.759 19.195 1.00 91.38 154 ILE A N 1
ATOM 1189 C CA . ILE A 1 154 ? -23.568 -3.458 19.170 1.00 91.38 154 ILE A CA 1
ATOM 1190 C C . ILE A 1 154 ? -23.762 -4.918 18.743 1.00 91.38 154 ILE A C 1
ATOM 1192 O O . ILE A 1 154 ? -23.044 -5.405 17.874 1.00 91.38 154 ILE A O 1
ATOM 1196 N N . TYR A 1 155 ? -24.744 -5.613 19.320 1.00 92.25 155 TYR A N 1
ATOM 1197 C CA . TYR A 1 155 ? -25.007 -7.012 18.993 1.00 92.25 155 TYR A CA 1
ATOM 1198 C C . TYR A 1 155 ? -25.424 -7.187 17.528 1.00 92.25 155 TYR A C 1
ATOM 1200 O O . TYR A 1 155 ? -24.884 -8.043 16.827 1.00 92.25 155 TYR A O 1
ATOM 1208 N N . VAL A 1 156 ? -26.330 -6.334 17.037 1.00 92.75 156 VAL A N 1
ATOM 1209 C CA . VAL A 1 156 ? -26.745 -6.308 15.627 1.00 92.75 156 VAL A CA 1
ATOM 1210 C C . VAL A 1 156 ? -25.556 -5.989 14.724 1.00 92.75 156 VAL A C 1
ATOM 1212 O O . VAL A 1 156 ? -25.375 -6.666 13.723 1.00 92.75 156 VAL A O 1
ATOM 1215 N N . PHE A 1 157 ? -24.688 -5.043 15.093 1.00 91.62 157 PHE A N 1
ATOM 1216 C CA . PHE A 1 157 ? -23.485 -4.725 14.317 1.00 91.62 157 PHE A CA 1
ATOM 1217 C C . PHE A 1 157 ? -22.570 -5.944 14.092 1.00 91.62 157 PHE A C 1
ATOM 1219 O O . PHE A 1 157 ? -22.002 -6.077 13.011 1.00 91.62 157 PHE A O 1
ATOM 1226 N N . PHE A 1 158 ? -22.441 -6.841 15.076 1.00 90.50 158 PHE A N 1
ATOM 1227 C CA . PHE A 1 158 ? -21.611 -8.045 14.949 1.00 90.50 158 PHE A CA 1
ATOM 1228 C C . PHE A 1 158 ? -22.323 -9.244 14.305 1.00 90.50 158 PHE A C 1
ATOM 1230 O O . PHE A 1 158 ? -21.661 -10.073 13.685 1.00 90.50 158 PHE A O 1
ATOM 1237 N N . THR A 1 159 ? -23.644 -9.362 14.457 1.00 89.00 159 THR A N 1
ATOM 1238 C CA . THR A 1 159 ? -24.415 -10.534 13.993 1.00 89.00 159 THR A CA 1
ATOM 1239 C C . THR A 1 159 ? -25.124 -10.328 12.660 1.00 89.00 159 THR A C 1
ATOM 1241 O O . THR A 1 159 ? -25.447 -11.304 11.980 1.00 89.00 159 THR A O 1
ATOM 1244 N N . GLN A 1 160 ? -25.359 -9.079 12.255 1.00 86.69 160 GLN A N 1
ATOM 1245 C CA . GLN A 1 160 ? -25.986 -8.770 10.981 1.00 86.69 160 GLN A CA 1
ATOM 1246 C C . GLN A 1 160 ? -25.009 -9.084 9.845 1.00 86.69 160 GLN A C 1
ATOM 1248 O O . GLN A 1 160 ? -24.049 -8.359 9.590 1.00 86.69 160 GLN A O 1
ATOM 1253 N N . SER A 1 161 ? -25.271 -10.192 9.156 1.00 65.12 161 SER A N 1
ATOM 1254 C CA . SER A 1 161 ? -24.621 -10.526 7.893 1.00 65.12 161 SER A CA 1
ATOM 1255 C C . SER A 1 161 ? -25.094 -9.544 6.822 1.00 65.12 161 SER A C 1
ATOM 1257 O O . SER A 1 161 ? -26.284 -9.233 6.731 1.00 65.12 161 SER A O 1
ATOM 1259 N N . ARG A 1 162 ? -24.144 -9.018 6.050 1.00 55.62 162 ARG A N 1
ATOM 1260 C CA . ARG A 1 162 ? -24.392 -8.110 4.931 1.00 55.62 162 ARG A CA 1
ATOM 1261 C C . ARG A 1 162 ? -24.253 -8.848 3.612 1.00 55.62 162 ARG A C 1
ATOM 1263 O O . ARG A 1 162 ? -23.365 -9.726 3.545 1.00 55.62 162 ARG A O 1
#

Foldseek 3Di:
DDQQDEDEDEDEPPDPPDDCPVVVVVVLPPPRYAYEYEYADEPVCVVVVVVVCCCACPVSVHHYHYDNDVVRVVVVVVVVVVCSPDDLCVVPVSNPPPPPPPVVNQLVVQCVQPQQHPVLSVQLCVQVVDPVSQLPDDLVSSCVRRHNVSSVSSNCVNPVDD

InterPro domains:
  IPR010994 RuvA domain 2-like [SSF47781] (105-161)
  IPR026985 Fanconi anemia-associated protein of 24kDa [PTHR31786] (27-161)
  IPR040646 Fanconi anemia core complex-associated protein 24, pseudonuclease domain [PF17949] (28-82)
  IPR041663 DisA/LigA, helix-hairpin-helix motif [PF12826] (113-161)

Secondary structure (DSSP, 8-state):
------EEEEE-S-TTTTTTHHHHHHHTTSTT--EEEEEE--TTTGGGHHHHHIIIIIIS--EEEEESSHHHHHHHHHHHHHHHHS-GGGSTTTS-------HHHHHHHHTTSTT--TTHHHHHHHH-SSHHHHHT--HHHHHHHH-HHHHHHHHHHHH---

pLDDT: mean 77.21, std 18.98, range [24.97, 93.88]